Protein AF-A0A820M2T7-F1 (afdb_monomer_lite)

Organism: NCBI:txid392033

Sequence (111 aa):
MGDKHNGRPGIPKTISMYKFYSERLRTYLLHRYMTPLPLLDQLRARRELKLVKSIRRKLKKYKLVLRETDKSGIFHIGRARDYEQKSIEYRQKTGAYEELTSNPFDEIFYK

Radius of gyration: 32.11 Å; chains: 1; bounding box: 58×33×95 Å

Foldseek 3Di:
DDDDPPDDPDDPDPVVVVVVVVVVVVVVCCVVPVPDDPPVVVVVVVVVVVVVVVVVVVCVVVQWDWDDDPDPPDIDIDHPVVVVVVVVVCCVVPVPDDDDPDDPCPVVVVD

pLDDT: mean 82.6, std 14.05, range [39.69, 97.69]

Secondary structure (DSSP, 8-state):
---------PPPPHHHHHHHHHHHHHHHHIIIIISPPPHHHHHHHHHHHHHHHHHHHHHHHTTEEEEE-SSTT-EEEEEHHHHHHHHHHHHHHH---PPPSS-TTHHHH--

Structure (mmCIF, N/CA/C/O backbone):
data_AF-A0A820M2T7-F1
#
_entry.id   AF-A0A820M2T7-F1
#
loop_
_atom_site.group_PDB
_atom_site.id
_atom_site.type_symbol
_atom_site.label_atom_id
_atom_site.label_alt_id
_atom_site.label_comp_id
_atom_site.label_asym_id
_atom_site.label_entity_id
_atom_site.label_seq_id
_atom_site.pdbx_PDB_ins_code
_atom_site.Cartn_x
_atom_site.Cartn_y
_atom_site.Cartn_z
_atom_site.occupancy
_atom_site.B_iso_or_equiv
_atom_site.auth_seq_id
_atom_site.auth_comp_id
_atom_site.auth_asym_id
_atom_site.auth_atom_id
_atom_site.pdbx_PDB_model_num
ATOM 1 N N . MET A 1 1 ? 25.446 8.123 -78.568 1.00 39.69 1 MET A N 1
ATOM 2 C CA . MET A 1 1 ? 25.261 8.822 -77.275 1.00 39.69 1 MET A CA 1
ATOM 3 C C . MET A 1 1 ? 23.789 8.678 -76.931 1.00 39.69 1 MET A C 1
ATOM 5 O O . MET A 1 1 ? 22.991 9.262 -77.630 1.00 39.69 1 MET A O 1
ATOM 9 N N . GLY A 1 2 ? 23.310 7.824 -76.037 1.00 41.56 2 GLY A N 1
ATOM 10 C CA . GLY A 1 2 ? 23.871 7.257 -74.815 1.00 41.56 2 GLY A CA 1
ATOM 11 C C . GLY A 1 2 ? 22.777 7.409 -73.756 1.00 41.56 2 GLY A C 1
ATOM 12 O O . GLY A 1 2 ? 22.941 8.199 -72.833 1.00 41.56 2 GLY A O 1
ATOM 13 N N . ASP A 1 3 ? 21.629 6.760 -73.982 1.00 40.69 3 ASP A N 1
ATOM 14 C 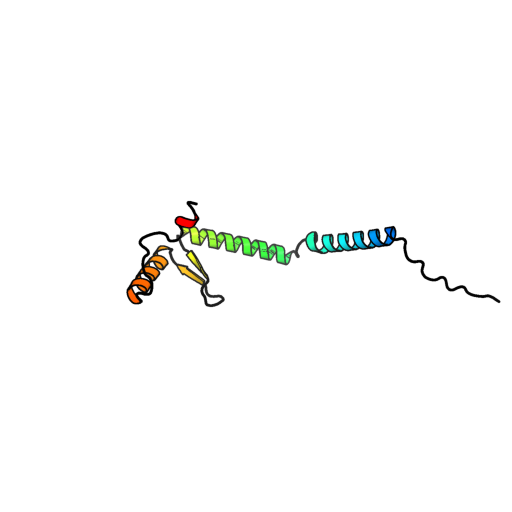CA . ASP A 1 3 ? 20.412 6.953 -73.191 1.00 40.69 3 ASP A CA 1
ATOM 15 C C . ASP A 1 3 ? 20.539 6.231 -71.844 1.00 40.69 3 ASP A C 1
ATOM 17 O O . ASP A 1 3 ? 20.655 5.004 -71.765 1.00 40.69 3 ASP A O 1
ATOM 21 N N . LYS A 1 4 ? 20.587 7.013 -70.764 1.00 49.56 4 LYS A N 1
ATOM 22 C CA . LYS A 1 4 ? 20.694 6.515 -69.391 1.00 49.56 4 LYS A CA 1
ATOM 23 C C . LYS A 1 4 ? 19.300 6.144 -68.896 1.00 49.56 4 LYS A C 1
ATOM 25 O O . LYS A 1 4 ? 18.556 6.990 -68.406 1.00 49.56 4 LYS A O 1
ATOM 30 N N . HIS A 1 5 ? 18.962 4.860 -68.978 1.00 47.09 5 HIS A N 1
ATOM 31 C CA . HIS A 1 5 ? 17.806 4.317 -68.274 1.00 47.09 5 HIS A CA 1
ATOM 32 C C . HIS A 1 5 ? 18.029 4.400 -66.758 1.00 47.09 5 HIS A C 1
ATOM 34 O O . HIS A 1 5 ? 18.728 3.584 -66.158 1.00 47.09 5 HIS A O 1
ATOM 40 N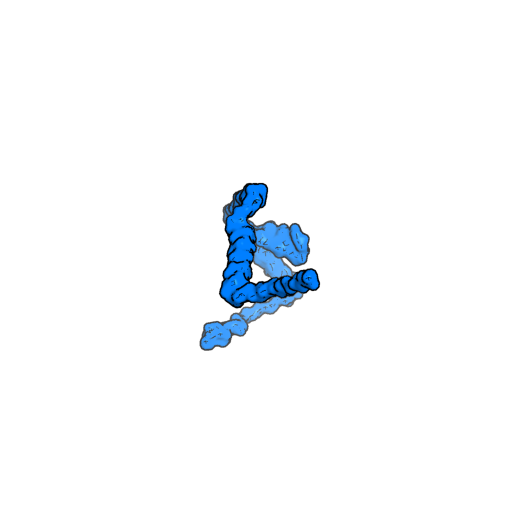 N . ASN A 1 6 ? 17.396 5.394 -66.138 1.00 48.75 6 ASN A N 1
ATOM 41 C CA . ASN A 1 6 ? 17.190 5.464 -64.698 1.00 48.75 6 ASN A CA 1
ATOM 42 C C . ASN A 1 6 ? 16.306 4.283 -64.269 1.00 48.75 6 ASN A C 1
ATOM 44 O O . ASN A 1 6 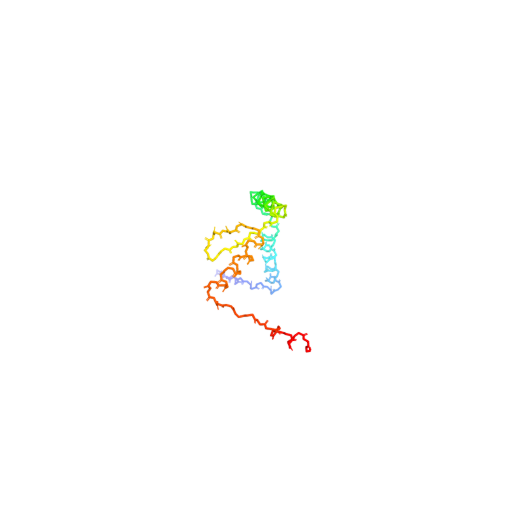? 15.081 4.317 -64.407 1.00 48.75 6 ASN A O 1
ATOM 48 N N . GLY A 1 7 ? 16.944 3.218 -63.781 1.00 44.59 7 GLY A N 1
ATOM 49 C CA . GLY A 1 7 ? 16.269 2.069 -63.193 1.00 44.59 7 GLY A CA 1
ATOM 50 C C . GLY A 1 7 ? 15.421 2.511 -62.004 1.00 44.59 7 GLY A C 1
ATOM 51 O O . GLY A 1 7 ? 15.939 3.017 -61.010 1.00 44.59 7 GLY A O 1
ATOM 52 N N . ARG A 1 8 ? 14.100 2.335 -62.111 1.00 51.94 8 ARG A N 1
ATOM 53 C CA . ARG A 1 8 ? 13.178 2.507 -60.983 1.00 51.94 8 ARG A CA 1
ATOM 54 C C . ARG A 1 8 ? 13.618 1.566 -59.850 1.00 51.94 8 ARG A C 1
ATOM 56 O O . ARG A 1 8 ? 13.901 0.403 -60.147 1.00 51.94 8 ARG A O 1
ATOM 63 N N . PRO A 1 9 ? 13.658 2.009 -58.580 1.00 57.56 9 PRO A N 1
ATOM 64 C CA . PRO A 1 9 ? 13.935 1.110 -57.467 1.00 57.56 9 PRO A CA 1
ATOM 65 C C . PRO A 1 9 ? 12.854 0.026 -57.451 1.00 57.56 9 PRO A C 1
ATOM 67 O O . PRO A 1 9 ? 11.674 0.308 -57.238 1.00 57.56 9 PRO A O 1
ATOM 70 N N . GLY A 1 10 ? 13.250 -1.206 -57.777 1.00 58.88 10 GLY A N 1
ATOM 71 C CA . GLY A 1 10 ? 12.347 -2.347 -57.825 1.00 58.88 10 GLY A CA 1
ATOM 72 C C . GLY A 1 10 ? 11.682 -2.535 -56.467 1.00 58.88 10 GLY A C 1
ATOM 73 O O . GLY A 1 10 ? 12.361 -2.581 -55.442 1.00 58.88 10 GLY A O 1
ATOM 74 N N . ILE A 1 11 ? 10.353 -2.627 -56.459 1.00 59.06 11 ILE A N 1
ATOM 75 C CA . ILE A 1 11 ? 9.579 -2.890 -55.246 1.00 59.06 11 ILE A CA 1
ATOM 76 C C . ILE A 1 11 ? 10.077 -4.224 -54.662 1.00 59.06 11 ILE A C 1
ATOM 78 O O . ILE A 1 11 ? 10.036 -5.240 -55.366 1.00 59.06 11 ILE A O 1
ATOM 82 N N . PRO A 1 12 ? 10.566 -4.260 -53.408 1.00 57.81 12 PRO A N 1
ATOM 83 C CA . PRO A 1 12 ? 11.035 -5.496 -52.802 1.00 57.81 12 PRO A CA 1
ATOM 84 C C . PRO A 1 12 ? 9.892 -6.509 -52.748 1.00 57.81 12 PRO A C 1
ATOM 86 O O . PRO A 1 12 ? 8.792 -6.190 -52.294 1.00 57.81 12 PRO A O 1
ATOM 89 N N . LYS A 1 13 ? 10.154 -7.740 -53.202 1.00 66.88 13 LYS A N 1
ATOM 90 C CA . LYS A 1 13 ? 9.194 -8.854 -53.144 1.00 66.88 13 LYS A CA 1
ATOM 91 C C . LYS A 1 13 ? 8.603 -8.940 -51.730 1.00 66.88 13 LYS A C 1
ATOM 93 O O . LYS A 1 13 ? 9.341 -8.831 -50.756 1.00 66.88 13 LYS A O 1
ATOM 98 N N . THR A 1 14 ? 7.298 -9.162 -51.607 1.00 62.16 14 THR A N 1
ATOM 99 C CA . THR A 1 14 ? 6.525 -9.192 -50.343 1.00 62.16 14 THR A CA 1
ATOM 100 C C . THR A 1 14 ? 7.187 -9.970 -49.194 1.00 62.16 14 THR A C 1
ATOM 102 O O . THR A 1 14 ? 7.115 -9.547 -48.042 1.00 62.16 14 THR A O 1
ATOM 105 N N . ILE A 1 15 ? 7.920 -11.045 -49.499 1.00 62.72 15 ILE A N 1
ATOM 106 C CA . ILE A 1 15 ? 8.707 -11.836 -48.534 1.00 62.72 15 ILE A CA 1
ATOM 107 C C . ILE A 1 15 ? 9.828 -11.006 -47.869 1.00 62.72 15 ILE A C 1
ATOM 109 O O . ILE A 1 15 ? 10.072 -11.128 -46.670 1.00 62.72 15 ILE A O 1
ATOM 113 N N . SER A 1 16 ? 10.489 -10.123 -48.623 1.00 73.69 16 SER A N 1
ATOM 114 C CA . SER A 1 16 ? 11.525 -9.207 -48.125 1.00 73.69 16 SER A CA 1
ATOM 115 C C . SER A 1 16 ? 10.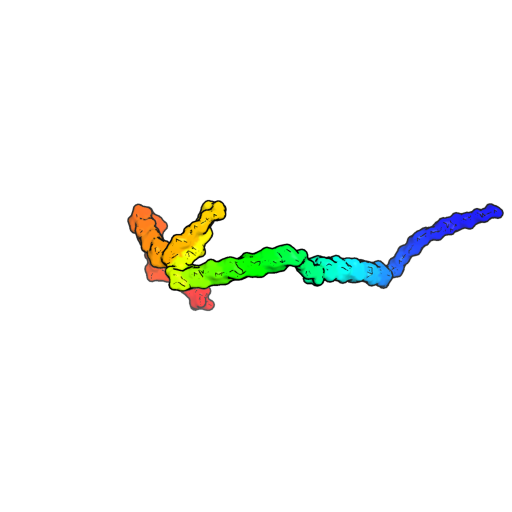947 -8.127 -47.209 1.00 73.69 16 SER A C 1
ATOM 117 O O . SER A 1 16 ? 11.574 -7.800 -46.203 1.00 73.69 16 SER A O 1
ATOM 119 N N . MET A 1 17 ? 9.750 -7.619 -47.517 1.00 77.38 17 MET A N 1
ATOM 120 C CA . MET A 1 17 ? 9.042 -6.651 -46.672 1.00 77.38 17 MET A CA 1
ATOM 121 C C . MET A 1 17 ? 8.623 -7.278 -45.342 1.00 77.38 17 MET A C 1
ATOM 123 O O . MET A 1 17 ? 8.930 -6.726 -44.288 1.00 77.38 17 MET A O 1
ATOM 127 N N . TYR A 1 18 ? 7.989 -8.456 -45.369 1.00 82.56 18 TYR A N 1
ATOM 128 C CA . TYR A 1 18 ? 7.584 -9.150 -44.144 1.00 82.56 18 TYR A CA 1
ATOM 129 C C . TYR A 1 18 ? 8.781 -9.422 -43.227 1.00 82.56 18 TYR A C 1
ATOM 131 O O . TYR A 1 18 ? 8.735 -9.081 -42.047 1.00 82.56 18 TYR A O 1
ATOM 139 N N . LYS A 1 19 ? 9.885 -9.937 -43.787 1.00 85.38 19 LYS A N 1
ATOM 140 C CA . LYS A 1 19 ? 11.122 -10.200 -43.038 1.00 85.38 19 LYS A CA 1
ATOM 141 C C . LYS A 1 19 ? 11.710 -8.929 -42.414 1.00 85.38 19 LYS A C 1
ATOM 143 O O . LYS A 1 19 ? 12.182 -8.953 -41.283 1.00 85.38 19 LYS A O 1
ATOM 148 N N . PHE A 1 20 ? 11.664 -7.804 -43.127 1.00 86.31 20 PHE A N 1
ATOM 149 C CA . PHE A 1 20 ? 12.135 -6.522 -42.603 1.00 86.31 20 PHE A CA 1
ATOM 150 C C . PHE A 1 20 ? 11.288 -6.030 -41.419 1.00 86.31 20 PHE A C 1
ATOM 152 O O . PHE A 1 20 ? 11.831 -5.626 -40.388 1.00 86.31 20 PHE A O 1
ATOM 159 N N . TYR A 1 21 ? 9.959 -6.095 -41.535 1.00 88.19 21 TYR A N 1
ATOM 160 C CA . TYR A 1 21 ? 9.060 -5.685 -40.454 1.00 88.19 21 TYR A CA 1
ATOM 161 C C . TYR A 1 21 ? 9.129 -6.622 -39.247 1.00 88.19 21 TYR A C 1
ATOM 163 O O . TYR A 1 21 ? 9.140 -6.136 -38.115 1.00 88.19 21 TYR A O 1
ATOM 171 N N . SER A 1 22 ? 9.225 -7.937 -39.465 1.00 89.31 22 SER A N 1
ATOM 172 C CA . SER A 1 22 ? 9.341 -8.911 -38.378 1.00 89.31 22 SER A CA 1
ATOM 173 C C . SER A 1 22 ? 10.626 -8.711 -37.578 1.00 89.31 22 SER A C 1
ATOM 175 O O . SER A 1 22 ? 10.583 -8.720 -36.349 1.00 89.31 22 SER A O 1
ATOM 177 N N . GLU A 1 23 ? 11.755 -8.456 -38.247 1.00 92.00 23 GLU A N 1
ATOM 178 C CA . GLU A 1 23 ? 13.020 -8.168 -37.563 1.00 92.00 23 GLU A CA 1
ATOM 179 C C . GLU A 1 23 ? 12.971 -6.828 -36.819 1.00 92.00 23 GLU A C 1
ATOM 181 O O . GLU A 1 23 ? 13.352 -6.771 -35.652 1.00 92.00 23 GLU A O 1
ATOM 186 N N . ARG A 1 24 ? 12.404 -5.764 -37.411 1.00 91.06 24 ARG A N 1
ATOM 187 C CA . ARG A 1 24 ? 12.215 -4.486 -36.696 1.00 91.06 24 ARG A CA 1
ATOM 188 C C . ARG A 1 24 ? 11.355 -4.640 -35.448 1.00 91.06 24 ARG A C 1
ATOM 190 O O . ARG A 1 24 ? 11.710 -4.090 -34.406 1.00 91.06 24 ARG A O 1
ATOM 197 N N . LEU A 1 25 ? 10.239 -5.363 -35.543 1.00 89.19 25 LEU A N 1
ATOM 198 C CA . LEU A 1 25 ? 9.355 -5.608 -34.406 1.00 89.19 25 LEU A CA 1
ATOM 199 C C . LEU A 1 25 ? 10.088 -6.397 -33.320 1.00 89.19 25 LEU A C 1
ATOM 201 O O . LEU A 1 25 ? 10.045 -6.018 -32.151 1.00 89.19 25 LEU A O 1
ATOM 205 N N . ARG A 1 26 ? 10.825 -7.442 -33.710 1.00 89.31 26 ARG A N 1
ATOM 206 C CA . ARG A 1 26 ? 11.656 -8.230 -32.800 1.00 89.31 26 ARG A CA 1
ATOM 207 C C . ARG A 1 26 ? 12.677 -7.355 -32.077 1.00 89.31 26 ARG A C 1
ATOM 209 O O . ARG A 1 26 ? 12.750 -7.419 -30.855 1.00 89.31 26 ARG A O 1
ATOM 216 N N . THR A 1 27 ? 13.420 -6.505 -32.785 1.00 89.88 27 THR A N 1
ATOM 217 C CA . THR A 1 27 ? 14.383 -5.580 -32.167 1.00 89.88 27 THR A CA 1
ATOM 218 C C . THR A 1 27 ? 13.702 -4.623 -31.193 1.00 89.88 27 THR A C 1
ATOM 220 O O . THR A 1 27 ? 14.207 -4.415 -30.093 1.00 89.88 27 THR A O 1
ATOM 223 N N . TYR A 1 28 ? 12.540 -4.075 -31.556 1.00 88.88 28 TYR A N 1
ATOM 224 C CA . TYR A 1 28 ? 11.793 -3.158 -30.694 1.00 88.88 28 TYR A CA 1
ATOM 225 C C . TYR A 1 28 ? 11.321 -3.837 -29.406 1.00 88.88 28 TYR A C 1
ATOM 227 O O . TYR A 1 28 ? 11.478 -3.286 -28.319 1.00 88.88 28 TYR A O 1
ATOM 235 N N . LEU A 1 29 ? 10.780 -5.052 -29.518 1.00 86.88 29 LEU A N 1
ATOM 236 C CA . LEU A 1 29 ? 10.326 -5.838 -28.373 1.00 86.88 29 LEU A CA 1
ATOM 237 C C . LEU A 1 29 ? 11.500 -6.259 -27.484 1.00 86.88 29 LEU A C 1
ATOM 239 O O . LEU A 1 29 ? 11.422 -6.112 -26.266 1.00 86.88 29 LEU A O 1
ATOM 243 N N . LEU A 1 30 ? 12.611 -6.708 -28.072 1.00 87.56 30 LEU A N 1
ATOM 244 C CA . LEU A 1 30 ? 13.829 -7.023 -27.323 1.00 87.56 30 LEU A CA 1
ATOM 245 C C . LEU A 1 30 ? 14.353 -5.786 -26.589 1.00 87.56 30 LEU A C 1
ATOM 247 O O . LEU A 1 30 ? 14.632 -5.855 -25.396 1.00 87.56 30 LEU A O 1
ATOM 251 N N . HIS A 1 31 ? 14.407 -4.630 -27.250 1.00 83.38 31 HIS A N 1
ATOM 252 C CA . HIS A 1 31 ? 14.828 -3.402 -26.589 1.00 83.38 31 HIS A CA 1
ATOM 253 C C . HIS A 1 31 ? 13.856 -3.006 -25.473 1.00 83.38 31 HIS A C 1
ATOM 255 O O . HIS A 1 31 ? 14.284 -2.578 -24.410 1.00 83.38 31 HIS A O 1
ATOM 261 N N . ARG A 1 32 ? 12.543 -3.116 -25.674 1.00 80.50 32 ARG A N 1
ATOM 262 C CA . ARG A 1 32 ? 11.556 -2.650 -24.690 1.00 80.50 32 ARG A CA 1
ATOM 263 C C . ARG A 1 32 ? 11.451 -3.562 -23.467 1.00 80.50 32 ARG A C 1
ATOM 265 O O . ARG A 1 32 ? 11.253 -3.054 -22.370 1.00 80.50 32 ARG A O 1
ATOM 272 N N . TYR A 1 33 ? 11.550 -4.876 -23.660 1.00 80.19 33 TYR A N 1
ATOM 273 C CA . TYR A 1 33 ? 11.229 -5.867 -22.626 1.00 80.19 33 TYR A CA 1
ATOM 274 C C . TYR A 1 33 ? 12.429 -6.676 -22.134 1.00 80.19 33 TYR A C 1
ATOM 276 O O . TYR A 1 33 ? 12.371 -7.214 -21.033 1.00 80.19 33 TYR A O 1
ATOM 284 N N . MET A 1 34 ? 13.498 -6.776 -22.929 1.00 83.75 34 MET A N 1
ATOM 285 C CA . MET A 1 34 ? 14.701 -7.540 -22.577 1.00 83.75 34 MET A CA 1
ATOM 286 C C . MET A 1 34 ? 15.885 -6.644 -22.219 1.00 83.75 34 MET A C 1
ATOM 288 O O . MET A 1 34 ? 16.900 -7.160 -21.751 1.00 83.75 34 MET A O 1
ATOM 292 N N . THR A 1 35 ? 15.784 -5.317 -22.391 1.00 80.75 35 THR A N 1
ATOM 293 C CA . THR A 1 35 ? 16.784 -4.436 -21.781 1.00 80.75 35 THR A CA 1
ATOM 294 C C . THR A 1 35 ? 16.594 -4.453 -20.269 1.00 80.75 35 THR A C 1
ATOM 296 O O . THR A 1 35 ? 15.492 -4.198 -19.774 1.00 80.75 35 THR A O 1
ATOM 299 N N . PRO A 1 36 ? 17.644 -4.789 -19.505 1.00 79.31 36 PRO A N 1
ATOM 300 C CA . PRO A 1 36 ? 17.561 -4.709 -18.062 1.00 79.31 36 PRO A CA 1
ATOM 301 C C . PRO A 1 36 ? 17.327 -3.251 -17.664 1.00 79.31 36 PRO A C 1
ATOM 303 O O . PRO A 1 36 ? 17.916 -2.336 -18.243 1.00 79.31 36 PRO A O 1
ATOM 306 N N . LEU A 1 37 ? 16.481 -3.044 -16.652 1.00 82.31 37 LEU A N 1
ATOM 307 C CA . LEU A 1 37 ? 16.270 -1.720 -16.069 1.00 82.31 37 LEU A CA 1
ATOM 308 C C . LEU A 1 37 ? 17.622 -1.079 -15.718 1.00 82.31 37 LEU A C 1
ATOM 310 O O . LEU A 1 37 ? 18.527 -1.801 -15.277 1.00 82.31 37 LEU A O 1
ATOM 314 N N . PRO A 1 38 ? 17.770 0.249 -15.840 1.00 89.75 38 PRO A N 1
ATOM 315 C CA . PRO A 1 38 ? 18.967 0.941 -15.383 1.00 89.75 38 PRO A CA 1
ATOM 316 C C . PRO A 1 38 ? 19.343 0.525 -13.955 1.00 89.75 38 PRO A C 1
ATOM 318 O O . PRO A 1 38 ? 18.478 0.347 -13.094 1.00 89.75 38 PRO A O 1
ATOM 321 N N . LEU A 1 39 ? 20.642 0.375 -13.679 1.00 89.88 39 LEU A N 1
ATOM 322 C CA . LEU A 1 39 ? 21.132 -0.100 -12.377 1.00 89.88 39 LEU A CA 1
ATOM 323 C C . LEU A 1 39 ? 20.561 0.716 -11.203 1.00 89.88 39 LEU A C 1
ATOM 325 O O . LEU A 1 39 ? 20.218 0.154 -10.163 1.00 89.88 39 LEU A O 1
ATOM 329 N N . LEU A 1 40 ? 20.426 2.033 -11.375 1.00 93.81 40 LEU A N 1
ATOM 330 C CA . LEU A 1 40 ? 19.873 2.930 -10.359 1.00 93.81 40 LEU A CA 1
ATOM 331 C C . LEU A 1 40 ? 18.406 2.617 -10.047 1.00 93.81 40 LEU A C 1
ATOM 333 O O . LEU A 1 40 ? 18.038 2.574 -8.872 1.00 93.81 40 LEU A O 1
ATOM 337 N N . ASP A 1 41 ? 17.599 2.311 -11.062 1.00 91.75 41 ASP A N 1
ATOM 338 C CA . ASP A 1 41 ? 16.197 1.927 -10.883 1.00 91.75 41 ASP A CA 1
ATOM 339 C C . ASP A 1 41 ? 16.086 0.577 -10.180 1.00 91.75 41 ASP A C 1
ATOM 341 O O . ASP A 1 41 ? 15.284 0.414 -9.259 1.00 91.75 41 ASP A O 1
ATOM 345 N N . GLN A 1 42 ? 16.956 -0.379 -10.523 1.00 92.00 42 GLN A N 1
ATOM 346 C CA . GLN A 1 42 ? 17.016 -1.658 -9.814 1.00 92.00 42 GLN A CA 1
ATOM 347 C C . GLN A 1 42 ? 17.375 -1.471 -8.332 1.00 92.00 42 GLN A C 1
ATOM 349 O O . GLN A 1 42 ? 16.766 -2.086 -7.450 1.00 92.00 42 GLN A O 1
ATOM 354 N N . LEU A 1 43 ? 18.362 -0.622 -8.032 1.00 94.62 43 LEU A N 1
ATOM 355 C CA . LEU A 1 43 ? 18.764 -0.314 -6.658 1.00 94.62 43 LEU A CA 1
ATOM 356 C C . LEU A 1 43 ? 17.646 0.399 -5.891 1.00 94.62 43 LEU A C 1
ATOM 358 O O . LEU A 1 43 ? 17.384 0.047 -4.736 1.00 94.62 43 LEU A O 1
ATOM 362 N N . ARG A 1 44 ? 16.964 1.355 -6.529 1.00 96.00 44 ARG A N 1
ATOM 363 C CA . ARG A 1 44 ? 15.803 2.054 -5.972 1.00 96.00 44 ARG A CA 1
ATOM 364 C C . ARG A 1 44 ? 14.679 1.074 -5.645 1.00 96.00 44 ARG A C 1
ATOM 366 O O . ARG A 1 44 ? 14.267 1.007 -4.488 1.00 96.00 44 ARG A O 1
ATOM 373 N N . ALA A 1 45 ? 14.279 0.237 -6.600 1.00 94.44 45 ALA A N 1
ATOM 374 C CA . ALA A 1 45 ? 13.237 -0.770 -6.409 1.00 94.44 45 ALA A CA 1
ATOM 375 C C . ALA A 1 45 ? 13.570 -1.737 -5.259 1.00 94.44 45 ALA A C 1
ATOM 377 O O . ALA A 1 45 ? 12.719 -2.053 -4.426 1.00 94.44 45 ALA A O 1
ATOM 378 N N . ARG A 1 46 ? 14.834 -2.170 -5.136 1.00 95.50 46 ARG A N 1
ATOM 379 C CA . ARG A 1 46 ? 15.284 -3.015 -4.012 1.00 95.50 46 ARG A CA 1
ATOM 380 C C . ARG A 1 46 ? 15.156 -2.309 -2.660 1.00 95.50 46 ARG A C 1
ATOM 382 O O . ARG A 1 46 ? 14.779 -2.952 -1.676 1.00 95.50 46 ARG A O 1
ATOM 389 N N . ARG A 1 47 ? 15.485 -1.015 -2.582 1.00 96.62 47 ARG A N 1
ATOM 390 C CA . ARG A 1 47 ? 15.340 -0.214 -1.352 1.00 96.62 47 ARG A CA 1
ATOM 391 C C . ARG A 1 47 ? 13.870 -0.038 -0.984 1.00 96.62 47 ARG A C 1
ATOM 393 O O . ARG A 1 47 ? 13.503 -0.307 0.158 1.00 96.62 47 ARG A O 1
ATOM 400 N N . GLU A 1 48 ? 13.037 0.327 -1.952 1.00 96.62 48 GLU A N 1
ATOM 401 C CA . GLU A 1 48 ? 11.593 0.490 -1.768 1.00 96.62 48 GLU A CA 1
ATOM 402 C C . GLU A 1 48 ? 10.941 -0.821 -1.314 1.00 96.62 48 GLU A C 1
ATOM 404 O O . GLU A 1 48 ? 10.205 -0.837 -0.330 1.00 96.62 48 GLU A O 1
ATOM 409 N N . LEU A 1 49 ? 11.307 -1.957 -1.915 1.00 97.31 49 LEU A N 1
ATOM 410 C CA . LEU A 1 49 ? 10.819 -3.270 -1.492 1.00 97.31 49 LEU A CA 1
ATOM 411 C C . LEU A 1 49 ? 11.170 -3.580 -0.029 1.00 97.31 49 LEU A C 1
ATOM 413 O O . LEU A 1 49 ? 10.328 -4.081 0.722 1.00 97.31 49 LEU A O 1
ATOM 417 N N . LYS A 1 50 ? 12.408 -3.292 0.399 1.00 97.50 50 LYS A N 1
ATOM 418 C CA . LYS A 1 50 ? 12.826 -3.470 1.801 1.00 97.50 50 LYS A CA 1
ATOM 419 C C . LYS A 1 50 ? 12.012 -2.578 2.740 1.00 97.50 50 LYS A C 1
ATOM 421 O O . LYS A 1 50 ? 11.577 -3.043 3.797 1.00 97.50 50 LYS A O 1
ATOM 426 N N . LEU A 1 51 ? 11.775 -1.330 2.345 1.00 97.38 51 LEU A N 1
ATOM 427 C CA . LEU A 1 51 ? 10.983 -0.370 3.106 1.00 97.38 51 LEU A CA 1
ATOM 428 C C . LEU A 1 51 ? 9.525 -0.835 3.244 1.00 97.38 51 LEU A C 1
ATOM 430 O O . LEU A 1 51 ? 9.032 -0.949 4.366 1.00 97.38 51 LEU A O 1
ATOM 434 N N . VAL A 1 52 ? 8.881 -1.235 2.145 1.00 96.56 52 VAL A N 1
ATOM 435 C CA . VAL A 1 52 ? 7.510 -1.777 2.136 1.00 96.56 52 VAL A CA 1
ATOM 436 C C . VAL A 1 52 ? 7.399 -3.021 3.019 1.00 96.56 52 VAL A C 1
ATOM 438 O O . VAL A 1 52 ? 6.482 -3.118 3.837 1.00 96.56 52 VAL A O 1
ATOM 441 N N . LYS A 1 53 ? 8.348 -3.962 2.925 1.00 97.69 53 LYS A N 1
ATOM 442 C CA . LYS A 1 53 ? 8.380 -5.149 3.801 1.00 97.69 53 LYS A CA 1
ATOM 443 C C . LYS A 1 53 ? 8.486 -4.763 5.278 1.00 97.69 53 LYS A C 1
ATOM 445 O O . LYS A 1 53 ? 7.790 -5.340 6.115 1.00 97.69 53 LYS A O 1
ATOM 450 N N . SER A 1 54 ? 9.327 -3.781 5.604 1.00 97.56 54 SER A N 1
ATOM 451 C CA . SER A 1 54 ? 9.485 -3.287 6.975 1.00 97.56 54 SER A CA 1
ATOM 452 C C . SER A 1 54 ? 8.196 -2.655 7.508 1.00 97.56 54 SER A C 1
ATOM 454 O O . SER A 1 54 ? 7.776 -2.990 8.618 1.00 97.56 54 SER A O 1
ATOM 456 N N . ILE A 1 55 ? 7.532 -1.815 6.704 1.00 95.25 55 ILE A N 1
ATOM 457 C CA . ILE A 1 55 ? 6.238 -1.205 7.041 1.00 95.25 55 ILE A CA 1
ATOM 458 C C . ILE A 1 55 ? 5.190 -2.291 7.284 1.00 95.25 55 ILE A C 1
ATOM 460 O O . ILE A 1 55 ? 4.603 -2.331 8.363 1.00 95.25 55 ILE A O 1
ATOM 464 N N . ARG A 1 56 ? 5.012 -3.232 6.347 1.00 95.75 56 ARG A N 1
ATOM 465 C CA . ARG A 1 56 ? 4.050 -4.342 6.483 1.00 95.75 56 ARG A CA 1
ATOM 466 C C . ARG A 1 56 ? 4.274 -5.148 7.761 1.00 95.75 56 ARG A C 1
ATOM 468 O O . ARG A 1 56 ? 3.326 -5.446 8.483 1.00 95.75 56 ARG A O 1
ATOM 475 N N . ARG A 1 57 ? 5.533 -5.463 8.078 1.00 97.06 57 ARG A N 1
ATOM 476 C CA . ARG A 1 57 ? 5.891 -6.173 9.313 1.00 97.06 57 ARG A CA 1
ATOM 477 C C . ARG A 1 57 ? 5.504 -5.377 10.561 1.00 97.06 57 ARG A C 1
ATOM 479 O O . ARG A 1 57 ? 4.960 -5.964 11.492 1.00 97.06 57 ARG A O 1
ATOM 486 N N . LYS A 1 58 ? 5.768 -4.065 10.591 1.00 95.75 58 LYS A N 1
ATOM 487 C CA . LYS A 1 58 ? 5.372 -3.194 11.711 1.00 95.75 58 LYS A CA 1
ATOM 488 C C . LYS A 1 58 ? 3.849 -3.138 11.850 1.00 95.75 58 LYS A C 1
ATOM 490 O O . LYS A 1 58 ? 3.350 -3.377 12.944 1.00 95.75 58 LYS A O 1
ATOM 495 N N . LEU A 1 59 ? 3.122 -2.913 10.755 1.00 94.81 59 LEU A N 1
ATOM 496 C CA . LEU A 1 59 ? 1.656 -2.891 10.759 1.00 94.81 59 LEU A CA 1
ATOM 497 C C . LEU A 1 59 ? 1.079 -4.190 11.339 1.00 94.81 59 LEU A C 1
ATOM 499 O O . LEU A 1 59 ? 0.274 -4.141 12.265 1.00 94.81 59 LEU A O 1
ATOM 503 N N . LYS A 1 60 ? 1.578 -5.352 10.889 1.00 93.88 60 LYS A N 1
ATOM 504 C CA . LYS A 1 60 ? 1.158 -6.661 11.413 1.00 93.88 60 LYS A CA 1
ATOM 505 C C . LYS A 1 60 ? 1.495 -6.832 12.898 1.00 93.88 60 LYS A C 1
ATOM 507 O O . LYS A 1 60 ? 0.632 -7.241 13.667 1.00 93.88 60 LYS A O 1
ATOM 512 N N . LYS A 1 61 ? 2.725 -6.500 13.312 1.00 95.06 61 LYS A N 1
ATOM 513 C CA . LYS A 1 61 ? 3.184 -6.637 14.708 1.00 95.06 61 LYS A CA 1
ATOM 514 C C . LYS A 1 61 ? 2.306 -5.845 15.679 1.00 95.06 61 LYS A C 1
ATOM 516 O O . LYS A 1 61 ? 1.972 -6.347 16.745 1.00 95.06 61 LYS A O 1
ATOM 521 N N . TYR A 1 62 ? 1.941 -4.623 15.307 1.00 93.19 62 TYR A N 1
ATOM 522 C CA . TYR A 1 62 ? 1.184 -3.714 16.169 1.00 93.19 62 TYR A CA 1
ATOM 523 C C . TYR A 1 62 ? -0.329 -3.727 15.902 1.00 93.19 62 TYR A C 1
ATOM 525 O O . TYR A 1 62 ? -1.048 -2.932 16.503 1.00 93.19 62 TYR A O 1
ATOM 533 N N . LYS A 1 63 ? -0.816 -4.626 15.030 1.00 92.81 63 LYS A N 1
ATOM 534 C CA . LYS A 1 63 ? -2.228 -4.718 14.612 1.00 92.81 63 LYS A CA 1
ATOM 535 C C . LYS A 1 63 ? -2.784 -3.365 14.132 1.00 92.81 63 LYS A C 1
ATOM 537 O O .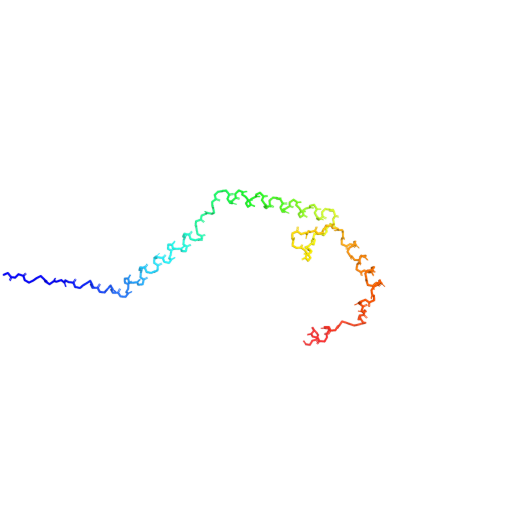 LYS A 1 63 ? -3.890 -2.963 14.490 1.00 92.81 63 LYS A O 1
ATOM 542 N N . LEU A 1 64 ? -1.975 -2.652 13.350 1.00 93.44 64 LEU A N 1
ATOM 543 C CA . LEU A 1 64 ? -2.305 -1.350 12.780 1.00 93.44 64 LEU A CA 1
ATOM 544 C C . LEU A 1 64 ? -2.816 -1.504 11.347 1.00 93.44 64 LEU A C 1
ATOM 546 O O . LEU A 1 64 ? -2.334 -2.340 10.584 1.00 93.44 64 LEU A O 1
ATOM 550 N N . VAL A 1 65 ? -3.748 -0.633 10.983 1.00 91.25 65 VAL A N 1
ATOM 551 C CA . VAL A 1 65 ? -4.328 -0.485 9.653 1.00 91.25 65 VAL A CA 1
ATOM 552 C C . VAL A 1 65 ? -3.904 0.870 9.100 1.00 91.25 65 VAL A C 1
ATOM 554 O O . VAL A 1 65 ? -4.146 1.909 9.721 1.00 91.25 65 VAL A O 1
ATOM 557 N N . LEU A 1 66 ? -3.272 0.831 7.930 1.00 91.38 66 LEU A N 1
ATOM 558 C CA . LEU A 1 66 ? -2.972 1.993 7.102 1.00 91.38 66 LEU A CA 1
ATOM 559 C C . LEU A 1 66 ? -4.133 2.175 6.115 1.00 91.38 66 LEU A C 1
ATOM 561 O O . LEU A 1 66 ? -4.411 1.257 5.344 1.00 91.38 66 LEU A O 1
ATOM 565 N N . ARG A 1 67 ? -4.808 3.325 6.151 1.00 87.81 67 ARG A N 1
ATOM 566 C CA . ARG A 1 67 ? -5.890 3.689 5.223 1.00 87.81 67 ARG A CA 1
ATOM 567 C C . ARG A 1 67 ? -5.533 4.964 4.471 1.00 87.81 67 ARG A C 1
ATOM 569 O O . ARG A 1 67 ? -5.013 5.907 5.065 1.00 87.81 67 ARG A O 1
ATOM 576 N N . GLU A 1 68 ? -5.832 4.977 3.182 1.00 88.25 68 GLU A N 1
ATOM 577 C CA . GLU A 1 68 ? -5.831 6.187 2.363 1.00 88.25 68 GLU A CA 1
ATOM 578 C C . GLU A 1 68 ? -7.052 7.044 2.716 1.00 88.25 68 GLU A C 1
ATOM 580 O O . GLU A 1 68 ? -8.120 6.508 3.027 1.00 88.25 68 GLU A O 1
ATOM 585 N N . THR A 1 69 ? -6.875 8.363 2.736 1.00 85.12 69 THR A N 1
ATOM 586 C CA . THR A 1 69 ? -7.971 9.312 2.952 1.00 85.12 69 THR A CA 1
ATOM 587 C C . THR A 1 69 ? -8.435 9.914 1.631 1.00 85.12 69 THR A C 1
ATOM 589 O O . THR A 1 69 ? -7.709 9.897 0.644 1.00 85.12 69 THR A O 1
ATOM 592 N N . ASP A 1 70 ? -9.625 10.503 1.640 1.00 84.69 70 ASP A N 1
ATOM 593 C CA . ASP A 1 70 ? -10.169 11.336 0.561 1.00 84.69 70 ASP A CA 1
ATOM 594 C C . ASP A 1 70 ? -9.224 12.477 0.136 1.00 84.69 70 ASP A C 1
ATOM 596 O O . ASP A 1 70 ? -9.208 12.895 -1.021 1.00 84.69 70 ASP A O 1
ATOM 600 N N . LYS A 1 71 ? -8.393 12.959 1.064 1.00 82.81 71 LYS A N 1
ATOM 601 C CA . LYS A 1 71 ? -7.340 13.939 0.794 1.00 82.81 71 LYS A CA 1
ATOM 602 C C . LYS A 1 71 ? -6.084 13.250 0.264 1.00 82.81 71 LYS A C 1
ATOM 604 O O . LYS A 1 71 ? -5.446 12.464 0.968 1.00 82.81 71 LYS A O 1
ATOM 609 N N . SER A 1 72 ? -5.701 13.602 -0.964 1.00 77.88 72 SER A N 1
ATOM 610 C CA . SER A 1 72 ? -4.519 13.062 -1.638 1.00 77.88 72 SER A CA 1
ATOM 611 C C . SER A 1 72 ? -3.259 13.207 -0.783 1.00 77.88 72 SER A C 1
ATOM 613 O O . SER A 1 72 ? -2.948 14.299 -0.305 1.00 77.88 72 SER A O 1
ATOM 615 N N . GLY A 1 73 ? -2.506 12.119 -0.630 1.00 79.81 73 GLY A N 1
ATOM 616 C CA . GLY A 1 73 ? -1.221 12.123 0.073 1.00 79.81 73 GLY A CA 1
ATOM 617 C C . GLY A 1 73 ? -1.314 12.096 1.601 1.00 79.81 73 GLY A C 1
ATOM 618 O O . GLY A 1 73 ? -0.274 12.095 2.260 1.00 79.81 73 GLY A O 1
ATOM 619 N N . ILE A 1 74 ? -2.519 12.032 2.176 1.00 85.25 74 ILE A N 1
ATOM 620 C CA . ILE A 1 74 ? -2.712 11.824 3.612 1.00 85.25 74 ILE A CA 1
ATOM 621 C C . ILE A 1 74 ? -3.104 10.364 3.856 1.00 85.25 74 ILE A C 1
ATOM 623 O O . ILE A 1 74 ? -3.998 9.807 3.220 1.00 85.25 74 ILE A O 1
ATOM 627 N N . PHE A 1 75 ? -2.412 9.738 4.806 1.00 88.19 75 PHE A N 1
ATOM 628 C CA . PHE A 1 75 ? -2.714 8.388 5.261 1.00 88.19 75 PHE A CA 1
ATOM 629 C C . PHE A 1 75 ? -3.033 8.408 6.748 1.00 88.19 75 PHE A C 1
ATOM 631 O O . PHE A 1 75 ? -2.327 9.037 7.538 1.00 88.19 75 PHE A O 1
ATOM 638 N N . HIS A 1 76 ? -4.062 7.666 7.139 1.00 89.75 76 HIS A N 1
ATOM 639 C CA . HIS A 1 76 ? -4.387 7.452 8.541 1.00 89.75 76 HIS A CA 1
ATOM 640 C C . HIS A 1 76 ? -3.844 6.094 9.003 1.00 89.75 76 HIS A C 1
ATOM 642 O O . HIS A 1 76 ? -3.999 5.075 8.324 1.00 89.75 76 HIS A O 1
ATOM 648 N N . ILE A 1 77 ? -3.206 6.075 10.177 1.00 92.31 77 ILE A N 1
ATOM 649 C CA . ILE A 1 77 ? -2.704 4.863 10.835 1.00 92.31 77 ILE A CA 1
ATOM 650 C C . ILE A 1 77 ? -3.422 4.728 12.174 1.00 92.31 77 ILE A C 1
ATOM 652 O O . ILE A 1 77 ? -3.359 5.623 13.008 1.00 92.31 77 ILE A O 1
ATOM 656 N N . GLY A 1 78 ? -4.080 3.595 12.397 1.00 91.81 78 GLY A N 1
ATOM 657 C CA . GLY A 1 78 ? -4.798 3.316 13.644 1.00 91.81 78 GLY A CA 1
ATOM 658 C C . GLY A 1 78 ? -5.065 1.829 13.813 1.00 91.81 78 GLY A C 1
ATOM 659 O O . GLY A 1 78 ? -4.759 1.044 12.915 1.00 91.81 78 GLY A O 1
ATOM 660 N N . ARG A 1 79 ? -5.617 1.402 14.949 1.00 92.00 79 ARG A N 1
ATOM 661 C CA . ARG A 1 79 ? -6.041 0.002 15.113 1.00 92.00 79 ARG A CA 1
ATOM 662 C C . ARG A 1 79 ? -7.408 -0.193 14.469 1.00 92.00 79 ARG A C 1
ATOM 664 O O . ARG A 1 79 ? -8.208 0.733 14.445 1.00 92.00 79 ARG A O 1
ATOM 671 N N . ALA A 1 80 ? -7.700 -1.409 14.007 1.00 86.75 80 ALA A N 1
ATOM 672 C CA . ALA A 1 80 ? -9.002 -1.741 13.414 1.00 86.75 80 ALA A CA 1
ATOM 673 C C . ALA A 1 80 ? -10.180 -1.342 14.328 1.00 86.75 80 ALA A C 1
ATOM 675 O O . ALA A 1 80 ? -11.093 -0.653 13.885 1.00 86.75 80 ALA A O 1
ATOM 676 N N . ARG A 1 81 ? -10.069 -1.659 15.625 1.00 88.25 81 ARG A N 1
ATOM 677 C CA . ARG A 1 81 ? -11.057 -1.303 16.657 1.00 88.25 81 ARG A CA 1
ATOM 678 C C . ARG A 1 81 ? -11.332 0.202 16.762 1.00 88.25 81 ARG A C 1
ATOM 680 O O . ARG A 1 81 ? -12.441 0.600 17.075 1.00 88.25 81 ARG A O 1
ATOM 687 N N . ASP A 1 82 ? -10.327 1.043 16.507 1.00 88.75 82 ASP A N 1
ATOM 688 C CA . ASP A 1 82 ? -10.476 2.493 16.652 1.00 88.75 82 ASP A CA 1
ATOM 689 C C . ASP A 1 82 ? -11.331 3.045 15.495 1.00 88.75 82 ASP A C 1
ATOM 691 O O . ASP A 1 82 ? -12.056 4.022 15.659 1.00 88.75 82 ASP A O 1
ATOM 695 N N . TYR A 1 83 ? -11.274 2.408 14.319 1.00 86.19 83 TYR A N 1
ATOM 696 C CA . TYR A 1 83 ? -12.143 2.747 13.191 1.00 86.19 83 TYR A CA 1
ATOM 697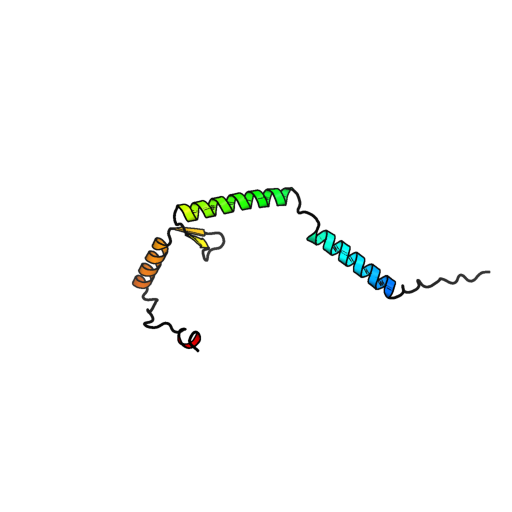 C C . TYR A 1 83 ? -13.573 2.258 13.402 1.00 86.19 83 TYR A C 1
ATOM 699 O O . TYR A 1 83 ? -14.508 2.990 13.092 1.00 86.19 83 TYR A O 1
ATOM 707 N N . GLU A 1 84 ? -13.737 1.047 13.932 1.00 86.38 84 GLU A N 1
ATOM 708 C CA . GLU A 1 84 ? -15.047 0.498 14.285 1.00 86.38 84 GLU A CA 1
ATOM 709 C C . GLU A 1 84 ? -15.747 1.396 15.308 1.00 86.38 84 GLU A C 1
ATOM 711 O O . GLU A 1 84 ? -16.854 1.869 15.060 1.00 86.38 84 GLU A O 1
ATOM 716 N N . GLN A 1 85 ? -15.044 1.764 16.379 1.00 89.94 85 GLN A N 1
ATOM 717 C CA . GLN A 1 85 ? -15.554 2.677 17.394 1.00 89.94 85 GLN A CA 1
ATOM 718 C C . GLN A 1 85 ? -15.968 4.033 16.800 1.00 89.94 85 GLN A C 1
ATOM 720 O O . GLN A 1 85 ? -17.086 4.488 17.027 1.00 89.94 85 GLN A O 1
ATOM 725 N N . LYS A 1 86 ? -15.122 4.644 15.957 1.00 87.94 86 LYS A N 1
ATOM 726 C CA . LYS A 1 86 ? -15.468 5.895 15.255 1.00 87.94 86 LYS A CA 1
ATOM 727 C C . LYS A 1 86 ? -16.705 5.750 14.367 1.00 87.94 86 LYS A C 1
ATOM 729 O O . LYS A 1 86 ? -17.480 6.696 14.251 1.00 87.94 86 LYS A O 1
ATOM 734 N N . SER A 1 87 ? -16.885 4.597 13.721 1.00 84.69 87 SER A N 1
ATOM 735 C CA . SER A 1 87 ? -18.057 4.344 12.876 1.00 84.69 87 SER A CA 1
ATOM 736 C C . SER A 1 87 ? -19.342 4.245 13.700 1.00 84.69 87 SER A C 1
ATOM 738 O O . SER A 1 87 ? -20.353 4.828 13.313 1.00 84.69 87 SER A O 1
ATOM 740 N N . ILE A 1 88 ? -19.275 3.605 14.872 1.00 87.38 88 ILE A N 1
ATOM 741 C CA . ILE A 1 88 ? -20.387 3.511 15.823 1.00 87.38 88 ILE A CA 1
ATOM 742 C C . ILE A 1 88 ? -20.737 4.902 16.362 1.00 87.38 88 ILE A C 1
ATOM 744 O O . ILE A 1 88 ? -21.899 5.299 16.322 1.00 87.38 88 ILE A O 1
ATOM 748 N N . GLU A 1 89 ? -19.741 5.674 16.800 1.00 89.94 89 GLU A N 1
ATOM 749 C CA . GLU A 1 89 ? -19.936 7.038 17.311 1.00 89.94 89 GLU A CA 1
ATOM 750 C C . GLU A 1 89 ? -20.554 7.961 16.258 1.00 89.94 89 GLU A C 1
ATOM 752 O O . GLU A 1 89 ? -21.491 8.710 16.541 1.00 89.94 89 GLU A O 1
ATOM 757 N N . TYR A 1 90 ? -20.064 7.895 15.019 1.00 88.31 90 TYR A N 1
ATOM 758 C CA . TYR A 1 90 ? -20.611 8.684 13.922 1.00 88.31 90 TYR A CA 1
ATOM 759 C C . TYR A 1 90 ? -22.048 8.261 13.580 1.00 88.31 90 TYR A C 1
ATOM 761 O O . TYR A 1 90 ? -22.901 9.135 13.403 1.00 88.31 90 TYR A O 1
ATOM 769 N N . ARG A 1 91 ? -22.346 6.950 13.559 1.00 86.44 91 ARG A N 1
ATOM 770 C CA . ARG A 1 91 ? -23.711 6.414 13.392 1.00 86.44 91 ARG A CA 1
ATOM 771 C C . ARG A 1 91 ? -24.655 6.948 14.467 1.00 86.44 91 ARG A C 1
ATOM 773 O O . ARG A 1 91 ? -25.699 7.492 14.124 1.00 86.44 91 ARG A O 1
ATOM 780 N N . GLN A 1 92 ? -24.270 6.853 15.740 1.00 87.62 92 GLN A N 1
ATOM 781 C CA . GLN A 1 92 ? -25.070 7.345 16.867 1.00 87.62 92 GLN A CA 1
ATOM 782 C C . GLN A 1 92 ? -25.306 8.858 16.798 1.00 87.62 92 GLN A C 1
ATOM 784 O O . GLN A 1 92 ? -26.408 9.323 17.065 1.00 87.62 92 GLN A O 1
ATOM 789 N N . LYS A 1 93 ? -24.284 9.631 16.414 1.00 91.38 93 LYS A N 1
ATOM 790 C CA . LYS A 1 93 ? -24.364 11.096 16.363 1.00 91.38 93 LYS A CA 1
ATOM 791 C C . LYS A 1 93 ? -25.233 11.620 15.219 1.00 91.38 93 LYS A C 1
ATOM 793 O O . LYS A 1 93 ? -25.854 12.667 15.365 1.00 91.38 93 LYS A O 1
ATOM 798 N N . THR A 1 94 ? -25.204 10.957 14.066 1.00 88.62 94 THR A N 1
ATOM 799 C CA . THR A 1 94 ? -25.818 11.481 12.832 1.00 88.62 94 THR A CA 1
ATOM 800 C C . THR A 1 94 ? -27.137 10.820 12.473 1.00 88.62 94 THR A C 1
ATOM 802 O O . THR A 1 94 ? -27.871 11.374 11.662 1.00 88.62 94 THR A O 1
ATOM 805 N N . GLY A 1 95 ? -27.428 9.635 13.021 1.00 83.75 95 GLY A N 1
ATOM 806 C CA . GLY A 1 95 ? -28.569 8.829 12.587 1.00 83.75 95 GLY A CA 1
ATOM 807 C C . GLY A 1 95 ? -28.494 8.419 11.110 1.00 83.75 95 GLY A C 1
ATOM 808 O O . GLY A 1 95 ? -29.496 8.002 10.547 1.00 83.75 95 GLY A O 1
ATOM 809 N N . ALA A 1 96 ? -27.326 8.542 10.467 1.00 78.19 96 ALA A N 1
ATOM 810 C CA . ALA A 1 96 ? -27.185 8.407 9.017 1.00 78.19 96 ALA A CA 1
ATOM 811 C C . ALA A 1 96 ? -27.224 6.956 8.501 1.00 78.19 96 ALA A C 1
ATOM 813 O O . ALA A 1 96 ? -27.144 6.747 7.293 1.00 78.19 96 ALA A O 1
ATOM 814 N N . TYR A 1 97 ? -27.310 5.959 9.389 1.00 80.62 97 TYR A N 1
ATOM 815 C CA . TYR A 1 97 ? -27.334 4.545 9.011 1.00 80.62 97 TYR A CA 1
ATOM 816 C C . TYR A 1 97 ? -28.484 3.818 9.694 1.00 80.62 97 TYR A C 1
ATOM 818 O O . TYR A 1 97 ? -28.584 3.813 10.925 1.00 80.62 97 TYR A O 1
ATOM 826 N N . GLU A 1 98 ? -29.278 3.138 8.880 1.00 79.81 98 GLU A N 1
ATOM 827 C CA . GLU A 1 98 ? -30.268 2.162 9.309 1.00 79.81 98 GLU A CA 1
ATOM 828 C C . GLU A 1 98 ? -29.647 0.763 9.253 1.00 79.81 98 GLU A C 1
ATOM 830 O O . GLU A 1 98 ? -28.896 0.431 8.335 1.00 79.81 98 GLU A O 1
ATOM 835 N N . GLU A 1 99 ? -29.909 -0.045 10.273 1.00 79.94 99 GLU A N 1
ATOM 836 C CA . GLU A 1 99 ? -29.447 -1.428 10.300 1.00 79.94 99 GLU A CA 1
ATOM 837 C C . GLU A 1 99 ? -30.476 -2.311 9.626 1.00 79.94 99 GLU A C 1
ATOM 839 O O . GLU A 1 99 ? -31.632 -2.371 10.038 1.00 79.94 99 GLU A O 1
ATOM 844 N N . LEU A 1 100 ? -30.038 -2.978 8.566 1.00 83.88 100 LEU A N 1
ATOM 845 C CA . LEU A 1 100 ? -30.873 -3.919 7.848 1.00 83.88 100 LEU A CA 1
ATOM 846 C C . LEU A 1 100 ? -31.004 -5.193 8.683 1.00 83.88 100 LEU A C 1
ATOM 848 O O . LEU A 1 100 ? -30.009 -5.783 9.100 1.00 83.88 100 LEU A O 1
ATOM 852 N N . THR A 1 101 ? -32.239 -5.632 8.901 1.00 85.25 101 THR A N 1
ATOM 853 C CA . THR A 1 101 ? -32.561 -6.869 9.629 1.00 85.25 101 THR A CA 1
ATOM 854 C C . THR A 1 101 ? -32.261 -8.137 8.827 1.00 85.25 101 THR A C 1
ATOM 856 O O . THR A 1 101 ? -32.239 -9.228 9.390 1.00 85.25 101 THR A O 1
ATOM 859 N N . SER A 1 102 ? -32.030 -8.009 7.520 1.00 85.12 102 SER A N 1
ATOM 860 C CA . SER A 1 102 ? -31.691 -9.106 6.612 1.00 85.12 102 SER A CA 1
ATOM 861 C C . SER A 1 102 ? -30.705 -8.635 5.543 1.00 85.12 102 SER A C 1
ATOM 863 O O . SER A 1 102 ? -30.616 -7.441 5.250 1.00 85.12 102 SER A O 1
ATOM 865 N N . ASN A 1 103 ? -29.926 -9.566 4.984 1.00 81.94 103 ASN A N 1
ATOM 866 C CA . ASN A 1 103 ? -28.969 -9.254 3.931 1.00 81.94 103 ASN A CA 1
ATOM 867 C C . ASN A 1 103 ? -29.710 -9.119 2.585 1.00 81.94 103 ASN A C 1
ATOM 869 O O . ASN A 1 103 ? -30.206 -10.118 2.064 1.00 81.94 103 ASN A O 1
ATOM 873 N N . PRO A 1 104 ? -29.744 -7.922 1.969 1.00 81.06 104 PRO A N 1
ATOM 874 C CA . PRO A 1 104 ? -30.486 -7.691 0.728 1.00 81.06 104 PRO A CA 1
ATOM 875 C C . PRO A 1 104 ? -29.901 -8.437 -0.483 1.00 81.06 104 PRO A C 1
ATOM 877 O O . PRO A 1 104 ? -30.497 -8.430 -1.556 1.00 81.06 104 PRO A O 1
ATOM 880 N N . PHE A 1 105 ? -28.732 -9.069 -0.340 1.00 82.06 105 PHE A N 1
ATOM 881 C CA . PHE A 1 105 ? -28.089 -9.841 -1.401 1.00 82.06 105 PHE A CA 1
ATOM 882 C C . PHE A 1 105 ? -28.319 -11.354 -1.298 1.00 82.06 105 PHE A C 1
ATOM 884 O O . PHE A 1 105 ? -27.892 -12.076 -2.199 1.00 82.06 105 PHE A O 1
ATOM 891 N N . ASP A 1 106 ? -28.987 -11.852 -0.252 1.00 81.69 106 ASP A N 1
ATOM 892 C CA . ASP A 1 106 ? -29.222 -13.294 -0.091 1.00 81.69 106 ASP A CA 1
ATOM 893 C C . ASP A 1 106 ? -30.009 -13.876 -1.283 1.00 81.69 106 ASP A C 1
ATOM 895 O O . ASP A 1 106 ? -29.662 -14.934 -1.803 1.00 81.69 106 ASP A O 1
ATOM 899 N N . GLU A 1 107 ? -30.984 -13.144 -1.825 1.00 73.00 107 GLU A N 1
ATOM 900 C CA . GLU A 1 107 ? -31.764 -13.579 -2.997 1.00 73.00 107 GLU A CA 1
ATOM 901 C C . GLU A 1 107 ? -30.933 -13.737 -4.284 1.00 73.00 107 GLU A C 1
ATOM 903 O O . GLU A 1 107 ? -31.341 -14.440 -5.209 1.00 73.00 107 GLU A O 1
ATOM 908 N N . ILE A 1 108 ? -29.772 -13.078 -4.361 1.00 76.19 108 ILE A N 1
ATOM 909 C CA . ILE A 1 108 ? -28.893 -13.098 -5.538 1.00 76.19 108 ILE A CA 1
ATOM 910 C C . ILE A 1 108 ? -27.897 -14.258 -5.455 1.00 76.19 108 ILE A C 1
ATOM 912 O O . ILE A 1 108 ? -27.562 -14.850 -6.478 1.00 76.19 108 ILE A O 1
ATOM 916 N N . PHE A 1 109 ? -27.419 -14.587 -4.253 1.00 70.44 109 PHE A N 1
ATOM 917 C CA . PHE A 1 109 ? -26.405 -15.627 -4.057 1.00 70.44 109 PHE A CA 1
ATOM 918 C C . PHE A 1 109 ? -26.982 -17.034 -3.869 1.00 70.44 109 PHE A C 1
ATOM 920 O O . PHE A 1 109 ? -26.258 -18.005 -4.083 1.00 70.44 109 PHE A O 1
ATOM 927 N N . TYR A 1 110 ? -28.260 -17.156 -3.502 1.00 65.94 110 TYR A N 1
ATOM 928 C CA . TYR A 1 110 ? -28.935 -18.444 -3.293 1.00 65.94 110 TYR A CA 1
ATOM 929 C C . TYR A 1 110 ? -29.908 -18.822 -4.424 1.00 65.94 110 TYR A C 1
ATOM 931 O O . TYR A 1 110 ? -30.873 -19.551 -4.186 1.00 65.94 110 TYR A O 1
ATOM 939 N N . LYS A 1 111 ? -29.660 -18.338 -5.646 1.00 54.12 111 LYS A N 1
ATOM 940 C CA . LYS A 1 111 ? -30.441 -18.665 -6.845 1.00 54.12 111 LYS A CA 1
ATOM 941 C C . LYS A 1 111 ? -29.723 -19.649 -7.762 1.00 54.12 111 LYS A C 1
ATOM 943 O O . LYS A 1 111 ? -28.493 -19.500 -7.933 1.00 54.12 111 LYS A O 1
#